Protein AF-A0A3M7EV41-F1 (afdb_monomer_lite)

Sequence (113 aa):
GKRNCKTQVHDWKAGCARAGCSYNFNVTGKRDGEKPAFEAYCSSDDSGYFTPCEMLKGPAGTEIAAELAPYDFTTANAHLLHNVTYNYIGHYNATFNHFAAPPYDFKVKPEQL

pLDDT: mean 74.66, std 14.4, range [35.28, 94.5]

Structure (mmCIF, N/CA/C/O backbone):
data_AF-A0A3M7EV41-F1
#
_entry.id   AF-A0A3M7EV41-F1
#
loop_
_atom_site.group_PDB
_atom_site.id
_atom_site.type_symbol
_atom_site.label_atom_id
_atom_site.label_alt_id
_atom_site.label_comp_id
_atom_site.label_asym_id
_atom_site.label_entity_id
_atom_site.label_seq_id
_atom_site.pdbx_PDB_ins_code
_atom_site.Cartn_x
_atom_site.Cartn_y
_atom_site.Cartn_z
_atom_site.occupancy
_atom_site.B_iso_or_equiv
_atom_site.auth_seq_id
_atom_site.auth_comp_id
_atom_site.auth_asym_id
_atom_site.auth_atom_id
_atom_site.pdbx_PDB_model_num
ATOM 1 N N . GLY A 1 1 ? -6.649 18.105 18.657 1.00 35.28 1 GLY A N 1
ATOM 2 C CA . GLY A 1 1 ? -5.341 17.544 18.259 1.00 35.28 1 GLY A CA 1
ATOM 3 C C . GLY A 1 1 ? -5.491 16.840 16.926 1.00 35.28 1 GLY A C 1
ATOM 4 O O . GLY A 1 1 ? -6.464 16.113 16.769 1.00 35.28 1 GLY A O 1
ATOM 5 N N . LYS A 1 2 ? -4.604 17.100 15.956 1.00 36.56 2 LYS A N 1
ATOM 6 C CA . LYS A 1 2 ? -4.641 16.471 14.622 1.00 36.56 2 LYS A CA 1
ATOM 7 C C . LYS A 1 2 ? -4.472 14.950 14.768 1.00 36.56 2 LYS A C 1
ATOM 9 O O . LYS A 1 2 ? -3.428 14.489 15.223 1.00 36.56 2 LYS A O 1
ATOM 14 N N . ARG A 1 3 ? -5.529 14.192 14.457 1.00 45.06 3 ARG A N 1
ATOM 15 C CA . ARG A 1 3 ? -5.564 12.723 14.511 1.00 45.06 3 ARG A CA 1
ATOM 16 C C . ARG A 1 3 ? -5.024 12.171 13.193 1.00 45.06 3 ARG A C 1
ATOM 18 O O . ARG A 1 3 ? -5.717 12.182 12.182 1.00 45.06 3 ARG A O 1
ATOM 25 N N . ASN A 1 4 ? -3.763 11.749 13.216 1.00 52.16 4 ASN A N 1
ATOM 26 C CA . ASN A 1 4 ? -3.089 11.099 12.097 1.00 52.16 4 ASN A CA 1
ATOM 27 C C . ASN A 1 4 ? -3.549 9.631 12.038 1.00 52.16 4 ASN A C 1
ATOM 29 O O . ASN A 1 4 ? -3.034 8.838 12.831 1.00 52.16 4 ASN A O 1
ATOM 33 N N . CYS A 1 5 ? -4.452 9.232 11.125 1.00 55.31 5 CYS A N 1
ATOM 34 C CA . CYS A 1 5 ? -4.623 7.791 10.871 1.00 55.31 5 CYS A CA 1
ATOM 35 C C . CYS A 1 5 ? -3.268 7.257 10.420 1.00 55.31 5 CYS A C 1
ATOM 37 O O . CYS A 1 5 ? -2.748 7.689 9.405 1.00 55.31 5 CYS A O 1
ATOM 39 N N . LYS A 1 6 ? -2.643 6.358 11.170 1.00 69.94 6 LYS A N 1
ATOM 40 C CA . LYS A 1 6 ? -1.377 5.763 10.736 1.00 69.94 6 LYS A CA 1
ATOM 41 C C . LYS A 1 6 ? -1.722 4.536 9.904 1.00 69.94 6 LYS A C 1
ATOM 43 O O . LYS A 1 6 ? -1.906 3.465 10.481 1.00 69.94 6 LYS A O 1
ATOM 48 N N . THR A 1 7 ? -1.866 4.705 8.593 1.00 79.56 7 THR A N 1
ATOM 49 C CA . THR A 1 7 ? -1.936 3.570 7.671 1.00 79.56 7 THR A CA 1
ATOM 50 C C . THR A 1 7 ? -0.525 3.045 7.438 1.00 79.56 7 THR A C 1
ATOM 52 O O . THR A 1 7 ? 0.444 3.800 7.321 1.00 79.56 7 THR A O 1
ATOM 55 N N . GLN A 1 8 ? -0.394 1.727 7.465 1.00 87.44 8 GLN A N 1
ATOM 56 C CA . GLN A 1 8 ? 0.871 1.027 7.318 1.00 87.44 8 GLN A CA 1
ATOM 57 C C . GLN A 1 8 ? 0.772 0.142 6.084 1.00 87.44 8 GLN A C 1
ATOM 59 O O . GLN A 1 8 ? -0.112 -0.713 6.021 1.00 87.44 8 GLN A O 1
ATOM 64 N N . VAL A 1 9 ? 1.673 0.376 5.138 1.00 88.38 9 VAL A N 1
ATOM 65 C CA . VAL A 1 9 ? 1.890 -0.460 3.963 1.00 88.38 9 VAL A CA 1
ATOM 66 C C . VAL A 1 9 ? 2.942 -1.505 4.307 1.00 88.38 9 VAL A C 1
ATOM 68 O O . VAL A 1 9 ? 3.945 -1.187 4.956 1.00 88.38 9 VAL A O 1
ATOM 71 N N . HIS A 1 10 ? 2.681 -2.733 3.880 1.00 88.81 10 HIS A N 1
ATOM 72 C CA . HIS A 1 10 ? 3.547 -3.888 4.044 1.00 88.81 10 HIS A CA 1
ATOM 73 C C . HIS A 1 10 ? 3.757 -4.578 2.708 1.00 88.81 10 HIS A C 1
ATOM 75 O O . HIS A 1 10 ? 2.898 -4.510 1.824 1.00 88.81 10 HIS A O 1
ATOM 81 N N . ASP A 1 11 ? 4.877 -5.279 2.596 1.00 89.44 11 ASP A N 1
ATOM 82 C CA . ASP A 1 11 ? 5.206 -6.104 1.434 1.00 89.44 11 ASP A CA 1
ATOM 83 C C . ASP A 1 11 ? 5.186 -5.332 0.107 1.00 89.44 11 ASP A C 1
ATOM 85 O O . ASP A 1 11 ? 4.822 -5.885 -0.931 1.00 89.44 11 ASP A O 1
ATOM 89 N N . TRP A 1 12 ? 5.566 -4.050 0.127 1.00 87.12 12 TRP A N 1
ATOM 90 C CA . TRP A 1 12 ? 5.507 -3.215 -1.066 1.00 87.12 12 TRP A CA 1
ATOM 91 C C . TRP A 1 12 ? 6.324 -3.805 -2.203 1.00 87.12 12 TRP A C 1
ATOM 93 O O . TRP A 1 12 ? 7.531 -4.031 -2.059 1.00 87.12 12 TRP A O 1
ATOM 103 N N . LYS A 1 13 ? 5.685 -3.980 -3.358 1.00 86.81 13 LYS A N 1
ATOM 104 C CA . LYS A 1 13 ? 6.362 -4.249 -4.618 1.00 86.81 13 LYS A CA 1
ATOM 105 C C . LYS A 1 13 ? 5.780 -3.387 -5.715 1.00 86.81 13 LYS A C 1
ATOM 107 O O . LYS A 1 13 ? 4.578 -3.406 -5.946 1.00 86.81 13 LYS A O 1
ATOM 112 N N . ALA A 1 14 ? 6.644 -2.700 -6.444 1.00 86.88 14 ALA A N 1
ATOM 113 C CA . ALA A 1 14 ? 6.267 -2.035 -7.680 1.00 86.88 14 ALA A CA 1
ATOM 114 C C . ALA A 1 14 ? 7.396 -2.116 -8.702 1.00 86.88 14 ALA A C 1
ATOM 116 O O . ALA A 1 14 ? 8.580 -2.100 -8.348 1.00 86.88 14 ALA A O 1
ATOM 117 N N . GLY A 1 15 ? 7.043 -2.159 -9.984 1.00 83.06 15 GLY A N 1
ATOM 118 C CA . GLY A 1 15 ? 8.015 -2.086 -11.073 1.00 83.06 15 GLY A CA 1
ATOM 119 C C . GLY A 1 15 ? 7.378 -1.880 -12.432 1.00 83.06 15 GLY A C 1
ATOM 120 O O . GLY A 1 15 ? 6.193 -2.135 -12.610 1.00 83.06 15 GLY A O 1
ATOM 121 N N . CYS A 1 16 ? 8.203 -1.464 -13.390 1.00 82.06 16 CYS A N 1
ATOM 122 C CA . CYS A 1 16 ? 7.808 -1.273 -14.778 1.00 82.06 16 CYS A CA 1
ATOM 123 C C . CYS A 1 16 ? 8.513 -2.276 -15.689 1.00 82.06 16 CYS A C 1
ATOM 125 O O . CYS A 1 16 ? 9.735 -2.411 -15.661 1.00 82.06 16 CYS A O 1
ATOM 127 N N . ALA A 1 17 ? 7.743 -2.966 -16.521 1.00 78.56 17 ALA A N 1
ATOM 128 C CA . ALA A 1 17 ? 8.235 -3.820 -17.592 1.00 78.56 17 ALA A CA 1
ATOM 129 C C . ALA A 1 17 ? 7.800 -3.255 -18.952 1.00 78.56 17 ALA A C 1
ATOM 131 O O . ALA A 1 17 ? 7.102 -2.247 -19.035 1.00 78.56 17 ALA A O 1
ATOM 132 N N . ARG A 1 18 ? 8.173 -3.928 -20.049 1.00 74.25 18 ARG A N 1
ATOM 133 C CA . ARG A 1 18 ? 7.799 -3.505 -21.416 1.00 74.25 18 ARG A CA 1
ATOM 134 C C . ARG A 1 18 ? 6.284 -3.370 -21.636 1.00 74.25 18 ARG A C 1
ATOM 136 O O . ARG A 1 18 ? 5.887 -2.695 -22.574 1.00 74.25 18 ARG A O 1
ATOM 143 N N . ALA A 1 19 ? 5.473 -4.034 -20.812 1.00 76.06 19 ALA A N 1
ATOM 144 C CA . ALA A 1 19 ? 4.015 -4.042 -20.906 1.00 76.06 19 ALA A CA 1
ATOM 145 C C . ALA A 1 19 ? 3.318 -2.992 -20.016 1.00 76.06 19 ALA A C 1
ATOM 147 O O . ALA A 1 19 ? 2.111 -2.831 -20.143 1.00 76.06 19 ALA A O 1
ATOM 148 N N . GLY A 1 20 ? 4.047 -2.288 -19.140 1.00 81.81 20 GLY A N 1
ATOM 149 C CA . GLY A 1 20 ? 3.473 -1.327 -18.194 1.00 81.81 20 GLY A CA 1
ATOM 150 C C . GLY A 1 20 ? 4.099 -1.398 -16.801 1.00 81.81 20 GLY A C 1
ATOM 151 O O . GLY A 1 20 ? 4.984 -2.221 -16.542 1.00 81.81 20 GLY A O 1
ATOM 152 N N . CYS A 1 21 ? 3.646 -0.511 -15.916 1.00 85.00 21 CYS A N 1
ATOM 153 C CA . CYS A 1 21 ? 3.999 -0.502 -14.499 1.00 85.00 21 CYS A CA 1
ATOM 154 C C . CYS A 1 21 ? 2.911 -1.188 -13.680 1.00 85.00 21 CYS A C 1
ATOM 156 O O . CYS A 1 21 ? 1.736 -1.075 -14.006 1.00 85.00 21 CYS A O 1
ATOM 158 N N . SER A 1 22 ? 3.294 -1.877 -12.613 1.00 87.81 22 SER A N 1
ATOM 159 C CA . SER A 1 22 ? 2.351 -2.503 -11.694 1.00 87.81 22 SER A CA 1
ATOM 160 C C . SER A 1 22 ? 2.828 -2.400 -10.256 1.00 87.81 22 SER A C 1
ATOM 162 O O . SER A 1 22 ? 4.011 -2.151 -9.985 1.00 87.81 22 SER A O 1
ATOM 164 N N . TYR A 1 23 ? 1.889 -2.580 -9.332 1.00 88.38 23 TYR A N 1
ATOM 165 C CA . TYR A 1 23 ? 2.141 -2.600 -7.900 1.00 88.38 23 TYR A CA 1
ATOM 166 C C . TYR A 1 23 ? 1.370 -3.726 -7.226 1.00 88.38 23 TYR A C 1
ATOM 168 O O . TYR A 1 23 ? 0.290 -4.114 -7.668 1.00 88.38 23 TYR A O 1
ATOM 176 N N . ASN A 1 24 ? 1.907 -4.207 -6.110 1.00 91.38 24 ASN A N 1
ATOM 177 C CA . ASN A 1 24 ? 1.152 -4.940 -5.115 1.00 91.38 24 ASN A CA 1
ATOM 178 C C . ASN A 1 24 ? 1.680 -4.682 -3.700 1.00 91.38 24 ASN A C 1
ATOM 180 O O . ASN A 1 24 ? 2.877 -4.477 -3.502 1.00 91.38 24 ASN A O 1
ATOM 184 N N . PHE A 1 25 ? 0.778 -4.650 -2.722 1.00 91.19 25 PHE A N 1
ATOM 185 C CA . PHE A 1 25 ? 1.114 -4.471 -1.311 1.00 91.19 25 PHE A CA 1
ATOM 186 C C . PHE A 1 25 ? -0.081 -4.780 -0.404 1.00 91.19 25 PHE A C 1
ATOM 188 O O . PHE A 1 25 ? -1.238 -4.720 -0.822 1.00 91.19 25 PHE A O 1
ATOM 195 N N . ASN A 1 26 ? 0.199 -5.038 0.870 1.00 91.19 26 ASN A N 1
ATOM 196 C CA . ASN A 1 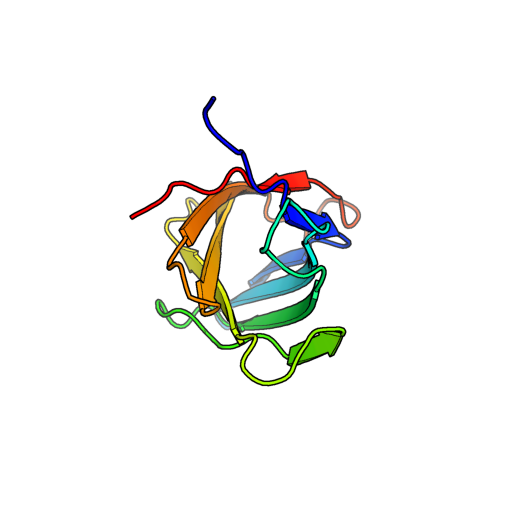26 ? -0.809 -5.072 1.926 1.00 91.19 26 ASN A CA 1
ATOM 197 C C . ASN A 1 26 ? -0.891 -3.709 2.611 1.00 91.19 26 ASN A C 1
ATOM 199 O O . ASN A 1 26 ? 0.119 -3.037 2.811 1.00 91.19 26 ASN A O 1
ATOM 203 N N . VAL A 1 27 ? -2.080 -3.299 3.035 1.00 89.38 27 VAL A N 1
ATOM 204 C CA . VAL A 1 27 ? -2.274 -2.071 3.807 1.00 89.38 27 VAL A CA 1
ATOM 205 C C . VAL A 1 27 ? -3.157 -2.324 5.012 1.00 89.38 27 VAL A C 1
ATOM 207 O O . VAL A 1 27 ? -4.194 -2.977 4.938 1.00 89.38 27 VAL A O 1
ATOM 210 N N . THR A 1 28 ? -2.738 -1.778 6.148 1.00 90.12 28 THR A N 1
ATOM 211 C CA . THR A 1 28 ? -3.455 -1.895 7.416 1.00 90.12 28 THR A CA 1
ATOM 212 C C . THR A 1 28 ? -3.711 -0.528 8.025 1.00 90.12 28 THR A C 1
ATOM 214 O O . THR A 1 28 ? -2.836 0.342 8.049 1.00 90.12 28 THR A O 1
ATOM 217 N N . GLY A 1 29 ? -4.911 -0.346 8.562 1.00 86.38 29 GLY A N 1
ATOM 218 C CA . GLY A 1 29 ? -5.261 0.774 9.424 1.00 86.38 29 GLY A CA 1
ATOM 219 C C . GLY A 1 29 ? -5.480 0.286 10.847 1.00 86.38 29 GLY A C 1
ATOM 220 O O . GLY A 1 29 ? -6.181 -0.700 11.074 1.00 86.38 29 GLY A O 1
ATOM 221 N N . LYS A 1 30 ? -4.900 0.978 11.829 1.00 83.56 30 LYS A N 1
ATOM 222 C CA . LYS A 1 30 ? -5.223 0.741 13.243 1.00 83.56 30 LYS A CA 1
ATOM 223 C C . LYS A 1 30 ? -6.456 1.547 13.638 1.00 83.56 30 LYS A C 1
ATOM 225 O O . LYS A 1 30 ? -6.651 2.650 13.136 1.00 83.56 30 LYS A O 1
ATOM 230 N N . ARG A 1 31 ? -7.235 1.017 14.587 1.00 80.06 31 ARG A N 1
ATOM 231 C CA . ARG A 1 31 ? -8.365 1.744 15.178 1.00 80.06 31 ARG A CA 1
ATOM 232 C C . ARG A 1 31 ? -7.875 3.063 15.785 1.00 80.06 31 ARG A C 1
ATOM 234 O O . ARG A 1 31 ? -6.940 3.054 16.585 1.00 80.06 31 ARG A O 1
ATOM 241 N N . ASP A 1 32 ? -8.539 4.160 15.438 1.00 75.38 32 ASP A N 1
ATOM 242 C CA . ASP A 1 32 ? -8.299 5.493 15.999 1.00 75.38 32 ASP A CA 1
ATOM 243 C C . ASP A 1 32 ? -9.639 6.200 16.247 1.00 75.38 32 ASP A C 1
ATOM 245 O O . ASP A 1 32 ? -10.287 6.708 15.327 1.00 75.38 32 ASP A O 1
ATOM 249 N N . GLY A 1 33 ? -10.086 6.192 17.506 1.00 76.06 33 GLY A N 1
ATOM 250 C CA . GLY A 1 33 ? -11.419 6.660 17.885 1.00 76.06 33 GLY A CA 1
ATOM 251 C C . GLY A 1 33 ? -12.519 5.864 17.176 1.00 76.06 33 GLY A C 1
ATOM 252 O O . GLY A 1 33 ? -12.590 4.644 17.311 1.00 76.06 33 GLY A O 1
ATOM 253 N N . GLU A 1 34 ? -13.358 6.566 16.417 1.00 72.38 34 GLU A N 1
ATOM 254 C CA . GLU A 1 34 ? -14.466 5.996 15.636 1.00 72.38 34 GLU A CA 1
ATOM 255 C C . GLU A 1 34 ? -14.006 5.317 14.339 1.00 72.38 34 GLU A C 1
ATOM 257 O O . GLU A 1 34 ? -14.780 4.600 13.711 1.00 72.38 34 GLU A O 1
ATOM 262 N N . LYS A 1 35 ? -12.743 5.504 13.935 1.00 73.69 35 LYS A N 1
ATOM 263 C CA . LYS A 1 35 ? -12.212 4.902 12.712 1.00 73.69 35 LYS A CA 1
ATOM 264 C C . LYS A 1 35 ? -11.859 3.439 12.979 1.00 73.69 35 LYS A C 1
ATOM 266 O O . LYS A 1 35 ? -11.002 3.180 13.834 1.00 73.69 35 LYS A O 1
ATOM 271 N N . PRO A 1 36 ? -12.503 2.477 12.301 1.00 79.75 36 PRO A N 1
ATOM 272 C CA . PRO A 1 36 ? -12.260 1.063 12.533 1.00 79.75 36 PRO A CA 1
ATOM 273 C C . PRO A 1 36 ? -10.872 0.647 12.041 1.00 79.75 36 PRO A C 1
ATOM 275 O O . PRO A 1 36 ? -10.265 1.291 11.188 1.00 79.75 36 PRO A O 1
ATOM 278 N N . ALA A 1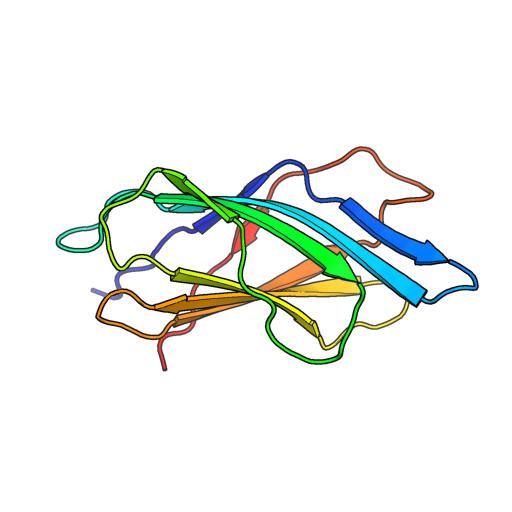 37 ? -10.367 -0.455 12.593 1.00 86.69 37 ALA A N 1
ATOM 279 C CA . ALA A 1 37 ? -9.198 -1.110 12.024 1.00 86.69 37 ALA A CA 1
ATOM 280 C C . ALA A 1 37 ? -9.585 -1.822 10.720 1.00 86.69 37 ALA A C 1
ATOM 282 O O . ALA A 1 37 ? -10.704 -2.330 10.608 1.00 86.69 37 ALA A O 1
ATOM 283 N N . PHE A 1 38 ? -8.653 -1.887 9.774 1.00 88.69 38 PHE A N 1
ATOM 284 C CA . PHE A 1 38 ? -8.849 -2.569 8.498 1.00 88.69 38 PHE A CA 1
ATOM 285 C C . PHE A 1 38 ? -7.553 -3.211 7.997 1.00 88.69 38 PHE A C 1
ATOM 287 O O . PHE A 1 38 ? -6.455 -2.842 8.423 1.00 88.69 38 PHE A O 1
ATOM 294 N N . GLU A 1 39 ? -7.706 -4.142 7.065 1.00 92.12 39 GLU A N 1
ATOM 295 C CA . GLU A 1 39 ? -6.648 -4.792 6.303 1.00 92.12 39 GLU A CA 1
ATOM 296 C C . GLU A 1 39 ? -7.145 -4.993 4.868 1.00 92.12 39 GLU A C 1
ATOM 298 O O . GLU A 1 39 ? -8.259 -5.481 4.663 1.00 92.12 39 GLU A O 1
ATOM 303 N N . ALA A 1 40 ? -6.342 -4.598 3.887 1.00 92.44 40 ALA A N 1
ATOM 304 C CA . ALA A 1 40 ? -6.657 -4.743 2.474 1.00 92.44 40 ALA A CA 1
ATOM 305 C C . ALA A 1 40 ? -5.405 -5.101 1.672 1.00 92.44 40 ALA A C 1
ATOM 307 O O . ALA A 1 40 ? -4.294 -4.721 2.046 1.00 92.44 40 ALA A O 1
ATOM 308 N N . TYR A 1 41 ? -5.603 -5.797 0.560 1.00 94.00 41 TYR A N 1
ATOM 309 C CA . TYR A 1 41 ? -4.573 -6.101 -0.418 1.00 94.00 41 TYR A CA 1
ATOM 310 C C . TYR A 1 41 ? -4.813 -5.290 -1.688 1.00 94.00 41 TYR A C 1
ATOM 312 O O . TYR A 1 41 ? -5.877 -5.357 -2.299 1.00 94.00 41 TYR A O 1
ATOM 320 N N . CYS A 1 42 ? -3.825 -4.497 -2.077 1.00 91.62 42 CYS A N 1
ATOM 321 C CA . CYS A 1 42 ? -3.894 -3.631 -3.241 1.00 91.62 42 CYS A CA 1
ATOM 322 C C . CYS A 1 42 ? -2.982 -4.199 -4.322 1.00 91.62 42 CYS A C 1
ATOM 324 O O . CYS A 1 42 ? -1.794 -4.381 -4.070 1.00 91.62 42 CYS A O 1
ATOM 326 N N . SER A 1 43 ? -3.520 -4.463 -5.511 1.00 91.81 43 SER A N 1
ATOM 327 C CA . SER A 1 43 ? -2.750 -4.960 -6.652 1.00 91.81 43 SER A CA 1
ATOM 328 C C . SER A 1 43 ? -3.394 -4.507 -7.954 1.00 91.81 43 SER A C 1
ATOM 330 O O . SER A 1 43 ? -4.556 -4.824 -8.196 1.00 91.81 43 SER A O 1
ATOM 332 N N . SER A 1 44 ? -2.649 -3.787 -8.789 1.00 89.62 44 SER A N 1
ATOM 333 C CA . SER A 1 44 ? -3.102 -3.382 -10.121 1.00 89.62 44 SER A CA 1
ATOM 334 C C . SER A 1 44 ? -1.920 -3.026 -11.018 1.00 89.62 44 SER A C 1
ATOM 336 O O . SER A 1 44 ? -0.807 -2.760 -10.552 1.00 89.62 44 SER A O 1
ATOM 338 N N . ASP A 1 45 ? -2.192 -2.988 -12.316 1.00 86.75 45 ASP A N 1
ATOM 339 C CA . ASP A 1 45 ? -1.387 -2.237 -13.268 1.00 86.75 45 ASP A CA 1
ATOM 340 C C . ASP A 1 45 ? -1.686 -0.736 -13.133 1.00 86.75 45 ASP A C 1
ATOM 342 O O . ASP A 1 45 ? -2.754 -0.336 -12.649 1.00 86.75 45 ASP A O 1
ATOM 346 N N . ASP A 1 46 ? -0.737 0.098 -13.550 1.00 80.75 46 ASP A N 1
ATOM 347 C CA . ASP A 1 46 ? -0.921 1.540 -13.638 1.00 80.75 46 ASP A CA 1
ATOM 348 C C . ASP A 1 46 ? -1.942 1.872 -14.731 1.00 80.75 46 ASP A C 1
ATOM 350 O O . ASP A 1 46 ? -1.661 1.818 -15.929 1.00 80.75 46 ASP A O 1
ATOM 354 N N . SER A 1 47 ? -3.150 2.199 -14.285 1.00 76.69 47 SER A N 1
ATOM 355 C CA . SER A 1 47 ? -4.253 2.648 -15.126 1.00 76.69 47 SER A CA 1
ATOM 356 C C . SER A 1 47 ? -4.392 4.173 -15.153 1.00 76.69 47 SER A C 1
ATOM 358 O O . SER A 1 47 ? -5.224 4.684 -15.902 1.00 76.69 47 SER A O 1
ATOM 360 N N . GLY A 1 48 ? -3.617 4.904 -14.340 1.00 75.88 48 GLY A N 1
ATOM 361 C CA . GLY A 1 48 ? -3.824 6.329 -14.072 1.00 75.88 48 GLY A CA 1
ATOM 362 C C . GLY A 1 48 ? -5.062 6.650 -13.220 1.00 75.88 48 GLY A C 1
ATOM 363 O O . GLY A 1 48 ? -5.451 7.816 -13.150 1.00 75.88 48 GLY A O 1
ATOM 364 N N . TYR A 1 49 ? -5.694 5.642 -12.606 1.00 79.50 49 TYR A N 1
ATOM 365 C CA . TYR A 1 49 ? -6.862 5.803 -11.739 1.00 79.50 49 TYR A CA 1
ATOM 366 C C . TYR A 1 49 ? -6.757 4.951 -10.468 1.00 79.50 49 TYR A C 1
ATOM 368 O O . TYR A 1 49 ? -6.242 3.828 -10.486 1.00 79.50 49 TYR A O 1
ATOM 376 N N . PHE A 1 50 ? -7.367 5.437 -9.384 1.00 82.81 50 PHE A N 1
ATOM 377 C CA . PHE A 1 50 ? -7.601 4.654 -8.172 1.00 82.81 50 PHE A CA 1
ATOM 378 C C . PHE A 1 50 ? -8.354 3.359 -8.480 1.00 82.81 50 PHE A C 1
ATOM 380 O O . PHE A 1 50 ? -9.506 3.368 -8.914 1.00 82.81 50 PHE A O 1
ATOM 387 N N . THR A 1 51 ? -7.709 2.238 -8.183 1.00 88.25 51 THR A N 1
ATOM 388 C CA . THR A 1 51 ? -8.267 0.897 -8.330 1.00 88.25 51 THR A CA 1
ATOM 389 C C . THR A 1 51 ? -8.621 0.338 -6.951 1.00 88.25 51 THR A C 1
ATOM 391 O O . THR A 1 51 ? -7.776 0.389 -6.048 1.00 88.25 51 THR A O 1
ATOM 394 N N . PRO A 1 52 ? -9.848 -0.180 -6.745 1.00 89.75 52 PRO A N 1
ATOM 395 C CA . PRO A 1 52 ? -10.249 -0.773 -5.475 1.00 89.75 52 PRO A CA 1
ATOM 396 C C . PRO A 1 52 ? -9.327 -1.920 -5.054 1.00 89.75 52 PRO A C 1
ATOM 398 O O . PRO A 1 52 ? -8.995 -2.797 -5.849 1.0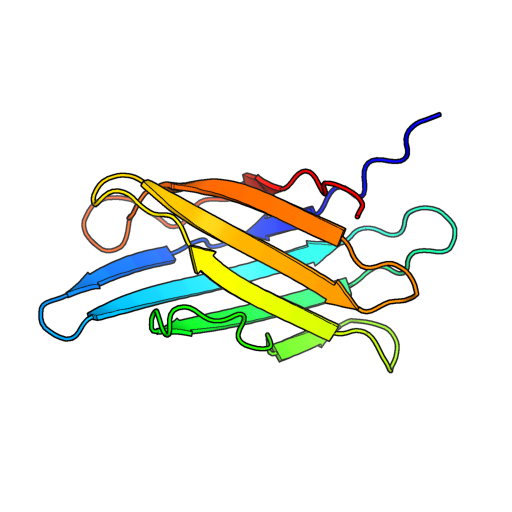0 89.75 52 PRO A O 1
ATOM 401 N N . CYS A 1 53 ? -8.940 -1.917 -3.785 1.00 91.75 53 CYS A N 1
ATOM 402 C CA . CYS A 1 53 ? -8.197 -2.990 -3.148 1.00 91.75 53 CYS A CA 1
ATOM 403 C C . CYS A 1 53 ? -9.155 -4.072 -2.639 1.00 91.75 53 CYS A C 1
ATOM 405 O O . CYS A 1 53 ? -10.300 -3.801 -2.269 1.00 91.75 53 CYS A O 1
ATOM 407 N N . GLU A 1 54 ? -8.666 -5.302 -2.555 1.00 94.50 54 GLU A N 1
ATOM 408 C CA . GLU A 1 54 ? -9.385 -6.402 -1.931 1.00 94.50 54 GLU A CA 1
ATOM 409 C C . GLU A 1 54 ? -9.408 -6.211 -0.411 1.00 94.50 54 GLU A C 1
ATOM 411 O O . GLU A 1 54 ? -8.368 -6.177 0.246 1.00 94.50 54 GLU A O 1
ATOM 416 N N . MET A 1 55 ? -10.599 -6.093 0.171 1.00 93.12 55 MET A N 1
ATOM 417 C CA . MET A 1 55 ? -10.752 -6.014 1.621 1.00 93.12 55 MET A CA 1
ATOM 418 C C . MET A 1 55 ? -10.555 -7.390 2.257 1.00 93.12 55 MET A C 1
ATOM 420 O O . MET A 1 55 ? -11.363 -8.292 2.058 1.00 93.12 55 MET A O 1
ATOM 424 N N . LEU A 1 56 ? -9.520 -7.528 3.087 1.00 93.50 56 LEU A N 1
ATOM 425 C CA . LEU A 1 56 ? -9.224 -8.765 3.816 1.00 93.50 56 LEU A CA 1
ATOM 426 C C . LEU A 1 56 ? -9.879 -8.771 5.201 1.00 93.50 56 LEU A C 1
ATOM 428 O O . LEU A 1 56 ? -10.377 -9.799 5.662 1.00 93.50 56 LEU A O 1
ATOM 432 N N . LYS A 1 57 ? -9.878 -7.617 5.883 1.00 91.81 57 LYS A N 1
ATOM 433 C CA . LYS A 1 57 ? -10.555 -7.404 7.170 1.00 91.81 57 LYS A CA 1
ATOM 434 C C . LYS A 1 57 ? -11.059 -5.972 7.285 1.00 91.81 57 LYS A C 1
ATOM 436 O O . LYS A 1 57 ? -10.382 -5.023 6.904 1.00 91.81 57 LYS A O 1
ATOM 441 N N . GLY A 1 58 ? -12.214 -5.802 7.911 1.00 86.62 58 GLY A N 1
ATOM 442 C CA . GLY A 1 58 ? -12.796 -4.494 8.191 1.00 86.62 58 GLY A CA 1
ATOM 443 C C . GLY A 1 58 ? -14.311 -4.592 8.332 1.00 86.62 58 GLY A C 1
ATOM 444 O O . GLY A 1 58 ? -14.893 -5.624 7.993 1.00 86.62 58 GLY A O 1
ATOM 445 N N . PRO A 1 59 ? -14.970 -3.557 8.868 1.00 84.75 59 PRO A N 1
ATOM 446 C CA . PRO A 1 59 ? -16.422 -3.501 8.863 1.00 84.75 59 PRO A CA 1
ATOM 447 C C . PRO A 1 59 ? -16.959 -3.346 7.437 1.00 84.75 59 PRO A C 1
ATOM 449 O O . PRO A 1 59 ? -16.304 -2.763 6.569 1.00 84.75 59 PRO A O 1
ATOM 452 N N . ALA A 1 60 ? -18.178 -3.840 7.219 1.00 80.94 60 ALA A N 1
ATOM 453 C CA . ALA A 1 60 ? -18.903 -3.640 5.971 1.00 80.94 60 ALA A CA 1
ATOM 454 C C . ALA A 1 60 ? -18.989 -2.144 5.620 1.00 80.94 60 ALA A C 1
ATOM 456 O O . ALA A 1 60 ? -19.200 -1.309 6.500 1.00 80.94 60 ALA A O 1
ATOM 457 N N . GLY A 1 61 ? -18.814 -1.824 4.336 1.00 76.75 61 GLY A N 1
ATOM 458 C CA . GLY A 1 61 ? -18.741 -0.443 3.854 1.00 76.75 61 GLY A CA 1
ATOM 459 C C . GLY A 1 61 ? -17.360 0.205 3.983 1.00 76.75 61 GLY A C 1
ATOM 460 O O . GLY A 1 61 ? -17.249 1.397 3.742 1.00 76.75 61 GLY A O 1
ATOM 461 N N . THR A 1 62 ? -16.317 -0.549 4.358 1.00 81.62 62 THR A N 1
ATOM 462 C CA . THR A 1 62 ? -14.926 -0.089 4.223 1.00 81.62 62 THR A CA 1
ATOM 463 C C . THR A 1 62 ? -14.437 -0.310 2.808 1.00 81.62 62 THR A C 1
ATOM 465 O O . THR A 1 62 ? -14.407 -1.450 2.354 1.00 81.62 62 THR A O 1
ATOM 468 N N . GLU A 1 63 ? -13.994 0.758 2.151 1.00 84.56 63 GLU A N 1
ATOM 469 C CA . GLU A 1 63 ? -13.350 0.673 0.841 1.00 84.56 63 GLU A CA 1
ATOM 470 C C . GLU A 1 63 ? -11.960 1.302 0.906 1.00 84.56 63 GLU A C 1
ATOM 472 O O . GLU A 1 63 ? -11.777 2.394 1.454 1.00 84.56 63 GLU A O 1
ATOM 477 N N . ILE A 1 64 ? -10.984 0.597 0.339 1.00 85.75 64 ILE A N 1
ATOM 478 C CA . ILE A 1 64 ? -9.637 1.101 0.088 1.00 85.75 64 ILE A CA 1
ATOM 479 C C . ILE A 1 64 ? -9.423 1.068 -1.416 1.00 85.75 64 ILE A C 1
ATOM 481 O O . ILE A 1 64 ? -9.762 0.073 -2.047 1.00 85.75 64 ILE A O 1
ATOM 485 N N . ALA A 1 65 ? -8.841 2.112 -1.988 1.00 88.19 65 ALA A N 1
ATOM 486 C CA . ALA A 1 65 ? -8.361 2.092 -3.363 1.00 88.19 65 ALA A CA 1
ATOM 487 C C . ALA A 1 65 ? -6.934 2.625 -3.428 1.00 88.19 65 ALA A C 1
ATOM 489 O O . ALA A 1 65 ? -6.537 3.434 -2.586 1.00 88.19 65 ALA A O 1
ATOM 490 N N . ALA A 1 66 ? -6.177 2.177 -4.424 1.00 86.31 66 ALA A N 1
ATOM 491 C CA . ALA A 1 66 ? -4.807 2.608 -4.639 1.00 86.31 66 ALA A CA 1
ATOM 492 C C . ALA A 1 66 ? -4.535 2.969 -6.099 1.00 86.31 66 ALA A C 1
ATOM 494 O O . ALA A 1 66 ? -5.194 2.444 -6.988 1.00 86.31 66 ALA A O 1
ATOM 495 N N . GLU A 1 67 ? -3.556 3.834 -6.340 1.00 84.06 67 GLU A N 1
ATOM 496 C CA . GLU A 1 67 ? -2.981 4.076 -7.669 1.00 84.06 67 GLU A CA 1
ATOM 497 C C . GLU A 1 67 ? -1.469 4.307 -7.566 1.00 84.06 67 GLU A C 1
ATOM 499 O O . GLU A 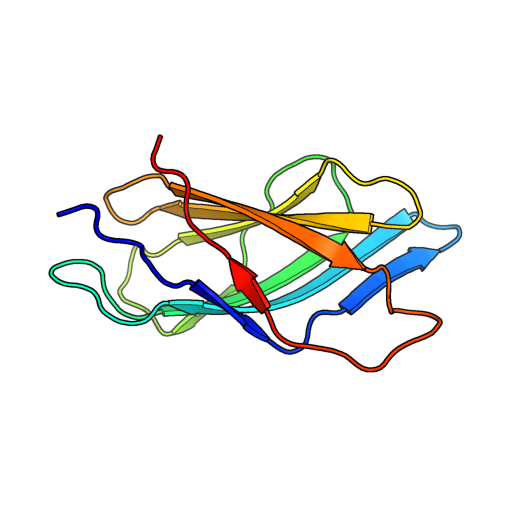1 67 ? -0.958 4.684 -6.503 1.00 84.06 67 GLU A O 1
ATOM 504 N N . LEU A 1 68 ? -0.772 4.081 -8.684 1.00 75.94 68 LEU A N 1
ATOM 505 C CA . LEU A 1 68 ? 0.605 4.512 -8.912 1.00 75.94 68 LEU A CA 1
ATOM 506 C C . LEU A 1 68 ? 0.579 5.886 -9.579 1.00 75.94 68 LEU A C 1
ATOM 508 O O . LEU A 1 68 ? 0.626 5.992 -10.797 1.00 75.94 68 LEU A O 1
ATOM 512 N N . ALA A 1 69 ? 0.511 6.960 -8.809 1.00 68.81 69 ALA A N 1
ATOM 513 C CA . ALA A 1 69 ? 0.581 8.305 -9.371 1.00 68.81 69 ALA A CA 1
ATOM 514 C C . ALA A 1 69 ? 1.100 9.276 -8.319 1.00 68.81 69 ALA A C 1
ATOM 516 O O . ALA A 1 69 ? 0.963 8.968 -7.149 1.00 68.81 69 ALA A O 1
ATOM 517 N N . PRO A 1 70 ? 1.691 10.425 -8.692 1.00 62.88 70 PRO A N 1
ATOM 518 C CA . PRO A 1 70 ? 2.556 10.589 -9.863 1.00 62.88 70 PRO A CA 1
ATOM 519 C C . PRO A 1 70 ? 3.914 9.911 -9.613 1.00 62.88 70 PRO A C 1
ATOM 521 O O . PRO A 1 70 ? 4.470 10.094 -8.545 1.00 62.88 70 PRO A O 1
ATOM 524 N N . TYR A 1 71 ? 4.506 9.174 -10.549 1.00 60.94 71 TYR A N 1
ATOM 525 C CA . TYR A 1 71 ? 5.845 8.591 -10.352 1.00 60.94 71 TYR A CA 1
ATOM 526 C C . TYR A 1 71 ? 6.872 9.146 -11.343 1.00 60.94 71 TYR A C 1
ATOM 528 O O . TYR A 1 71 ? 6.547 9.462 -12.483 1.00 60.94 71 TYR A O 1
ATOM 536 N N . ASP A 1 72 ? 8.122 9.255 -10.897 1.00 54.38 72 ASP A N 1
ATOM 537 C CA . ASP A 1 72 ? 9.297 9.329 -11.776 1.00 54.38 72 ASP A CA 1
ATOM 538 C C . ASP A 1 72 ? 9.868 7.902 -11.849 1.00 54.38 72 ASP A C 1
ATOM 540 O O . ASP A 1 72 ? 9.672 7.132 -10.914 1.00 54.38 72 ASP A O 1
ATOM 544 N N . PHE A 1 73 ? 10.571 7.494 -12.905 1.00 51.16 73 PHE A N 1
ATOM 545 C CA . PHE A 1 73 ? 11.035 6.107 -13.135 1.00 51.16 73 PHE A CA 1
ATOM 546 C C . PHE A 1 73 ? 11.928 5.523 -12.012 1.00 51.16 73 PHE A C 1
ATOM 548 O O . PHE A 1 73 ? 12.312 4.355 -12.054 1.00 51.16 73 PHE A O 1
ATOM 555 N N . THR A 1 74 ? 12.249 6.323 -10.996 1.00 51.66 74 THR A N 1
ATOM 556 C CA . THR A 1 74 ? 12.970 5.964 -9.768 1.00 51.66 74 THR A CA 1
ATOM 557 C C . THR A 1 74 ? 12.084 5.894 -8.511 1.00 51.66 74 THR A C 1
ATOM 559 O O . THR A 1 74 ? 12.466 5.249 -7.535 1.00 51.66 74 THR A O 1
ATOM 562 N N . THR A 1 75 ? 10.905 6.526 -8.520 1.00 52.19 75 THR A N 1
ATOM 563 C CA . THR A 1 75 ? 10.047 6.770 -7.352 1.00 52.19 75 THR A CA 1
ATOM 564 C C . THR A 1 75 ? 8.582 6.505 -7.695 1.00 52.19 75 THR A C 1
ATOM 566 O O . THR A 1 75 ? 7.969 7.304 -8.388 1.00 52.19 75 THR A O 1
ATOM 569 N N . ALA A 1 76 ? 8.012 5.422 -7.179 1.00 52.56 76 ALA A N 1
ATOM 570 C CA . ALA A 1 76 ? 6.596 5.091 -7.244 1.00 52.56 76 ALA A CA 1
ATOM 571 C C . ALA A 1 76 ? 5.811 5.804 -6.131 1.00 52.56 76 ALA A C 1
ATOM 573 O O . ALA A 1 76 ? 6.155 5.672 -4.964 1.00 52.56 76 ALA A O 1
ATOM 574 N N . ASN A 1 77 ? 4.733 6.514 -6.449 1.00 55.91 77 ASN A N 1
ATOM 575 C CA . ASN A 1 77 ? 3.886 7.125 -5.424 1.00 55.91 77 ASN A CA 1
ATOM 576 C C . ASN A 1 77 ? 2.653 6.261 -5.172 1.00 55.91 77 ASN A C 1
ATOM 578 O O . ASN A 1 77 ? 1.850 6.043 -6.073 1.00 55.91 77 ASN A O 1
ATOM 582 N N . ALA A 1 78 ? 2.525 5.753 -3.946 1.00 53.81 78 ALA A N 1
ATOM 583 C CA . ALA A 1 78 ? 1.327 5.050 -3.510 1.00 53.81 78 ALA A CA 1
ATOM 584 C C . ALA A 1 78 ? 0.301 6.080 -3.043 1.00 53.81 78 ALA A C 1
ATOM 586 O O . ALA A 1 78 ? 0.515 6.744 -2.023 1.00 53.81 78 ALA A O 1
ATOM 587 N N . HIS A 1 79 ? -0.798 6.208 -3.778 1.00 57.69 79 HIS A N 1
ATOM 588 C CA . HIS A 1 79 ? -1.965 6.945 -3.313 1.00 57.69 79 HIS A CA 1
ATOM 589 C C . HIS A 1 79 ? -2.953 5.977 -2.675 1.00 57.69 79 HIS A C 1
ATOM 591 O O . HIS A 1 79 ? -3.181 4.902 -3.215 1.00 57.69 79 HIS A O 1
ATOM 597 N N . LEU A 1 80 ? -3.543 6.342 -1.538 1.00 57.06 80 LEU A N 1
ATOM 598 C CA . LEU A 1 80 ? -4.574 5.541 -0.873 1.00 57.06 80 LEU A CA 1
ATOM 599 C C . LEU A 1 80 ? -5.836 6.366 -0.674 1.00 57.06 80 LEU A C 1
ATOM 601 O O . LEU A 1 80 ? -5.776 7.374 0.024 1.00 57.06 80 LEU A O 1
ATOM 605 N N . LEU A 1 81 ? -6.959 5.904 -1.218 1.00 57.59 81 LEU A N 1
ATOM 606 C CA . LEU A 1 81 ? -8.292 6.416 -0.915 1.00 57.59 81 LEU A CA 1
ATOM 607 C C . LEU A 1 81 ? -8.944 5.508 0.131 1.00 57.59 81 LEU A C 1
ATOM 609 O O . LEU A 1 81 ? -8.961 4.292 -0.039 1.00 57.59 81 LEU A O 1
ATOM 613 N N . HIS A 1 82 ? -9.490 6.090 1.195 1.00 58.44 82 HIS A N 1
ATOM 614 C CA . HIS A 1 82 ? -10.284 5.376 2.197 1.00 58.44 82 HIS A CA 1
ATOM 615 C C . HIS A 1 82 ? -11.708 5.930 2.203 1.00 58.44 82 HIS A C 1
ATOM 617 O O . HIS A 1 82 ? -11.883 7.112 2.487 1.00 58.44 82 HIS A O 1
ATOM 623 N N . ASN A 1 83 ? -12.710 5.093 1.938 1.00 56.22 83 ASN A N 1
ATOM 624 C CA . ASN A 1 83 ? -14.120 5.473 2.018 1.00 56.22 83 ASN A CA 1
ATOM 625 C C . ASN A 1 83 ? -14.754 4.814 3.254 1.00 56.22 83 ASN A C 1
ATOM 627 O O . ASN A 1 83 ? -15.359 3.752 3.172 1.00 56.22 83 ASN A O 1
ATOM 631 N N . VAL A 1 84 ? -14.553 5.416 4.432 1.00 51.03 84 VAL A N 1
ATOM 632 C CA . VAL A 1 84 ? -15.336 5.127 5.652 1.00 51.03 84 VAL A CA 1
ATOM 633 C C . VAL A 1 84 ? -15.616 6.453 6.331 1.00 51.03 84 VAL A C 1
ATOM 635 O O . VAL A 1 84 ? -14.778 6.962 7.076 1.00 51.03 84 VAL A O 1
ATOM 638 N N . THR A 1 85 ? -16.767 7.054 6.023 1.00 48.34 85 THR A N 1
ATOM 639 C CA . THR A 1 85 ? -17.268 8.331 6.583 1.00 48.34 85 THR A CA 1
ATOM 640 C C . THR A 1 85 ? -16.372 9.565 6.334 1.00 48.34 85 THR A C 1
ATOM 642 O O . THR A 1 85 ? -16.833 10.696 6.451 1.00 48.34 85 THR A O 1
ATOM 645 N N . TYR A 1 86 ? -15.109 9.379 5.947 1.00 51.44 86 TYR A N 1
ATOM 646 C CA . TYR A 1 86 ? -14.083 10.396 5.787 1.00 51.44 86 TYR A CA 1
ATOM 647 C C . TYR A 1 86 ? -13.156 10.011 4.632 1.00 51.44 86 TYR A C 1
ATOM 649 O O . TYR A 1 86 ? -12.419 9.029 4.732 1.00 51.44 86 TYR A O 1
ATOM 657 N N . ASN A 1 87 ? -13.163 10.814 3.570 1.00 59.62 87 ASN A N 1
ATOM 658 C CA . ASN A 1 87 ? -12.241 10.647 2.455 1.00 59.62 87 ASN A CA 1
ATOM 659 C C . ASN A 1 87 ? -10.860 11.170 2.867 1.00 59.62 87 ASN A C 1
ATOM 661 O O . ASN A 1 87 ? -10.686 12.357 3.141 1.00 59.62 87 ASN A O 1
ATOM 665 N N . TYR A 1 88 ? -9.881 10.275 2.927 1.00 63.69 88 TYR A N 1
ATOM 666 C CA . TYR A 1 88 ? -8.477 10.627 3.121 1.00 63.69 88 TYR A CA 1
ATOM 667 C C . TYR A 1 88 ? -7.691 10.192 1.897 1.00 63.69 88 TYR A C 1
ATOM 669 O O . TYR A 1 88 ? -7.919 9.087 1.404 1.00 63.69 88 TYR A O 1
ATOM 677 N N . ILE A 1 89 ? -6.753 11.035 1.465 1.00 67.94 89 ILE A N 1
ATOM 678 C CA . ILE A 1 89 ? -5.749 10.667 0.471 1.00 67.94 89 ILE A CA 1
ATOM 679 C C . ILE A 1 89 ? -4.402 10.634 1.178 1.00 67.94 89 ILE A C 1
ATOM 681 O O . ILE A 1 89 ? -4.023 11.573 1.867 1.00 67.94 89 ILE A O 1
ATOM 685 N N . GLY A 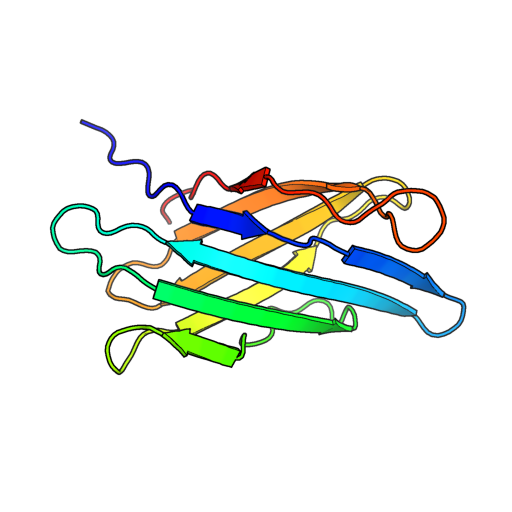1 90 ? -3.693 9.519 1.085 1.00 68.75 90 GLY A N 1
ATOM 686 C CA . GLY A 1 90 ? -2.339 9.403 1.612 1.00 68.75 90 GLY A CA 1
ATOM 687 C C . GLY A 1 90 ? -1.337 9.235 0.487 1.00 68.75 90 GLY A C 1
ATOM 688 O O . GLY A 1 90 ? -1.591 8.436 -0.407 1.00 68.75 90 GLY A O 1
ATOM 689 N N . HIS A 1 91 ? -0.207 9.934 0.571 1.00 70.81 91 HIS A N 1
ATOM 690 C CA . HIS A 1 91 ? 0.872 9.868 -0.411 1.00 70.81 91 HIS A CA 1
ATOM 691 C C . HIS A 1 91 ? 2.149 9.322 0.234 1.00 70.81 91 HIS A C 1
ATOM 693 O O . HIS A 1 91 ? 2.499 9.692 1.362 1.00 70.81 91 HIS A O 1
ATOM 699 N N . TYR A 1 92 ? 2.865 8.451 -0.476 1.00 70.62 92 TYR A N 1
ATOM 700 C CA . TYR A 1 92 ? 4.221 8.061 -0.099 1.00 70.62 92 TYR A CA 1
ATOM 701 C C . TYR A 1 92 ? 5.078 7.758 -1.325 1.00 70.62 92 TYR A C 1
ATOM 703 O O . TYR A 1 92 ? 4.703 6.929 -2.151 1.00 70.62 92 TYR A O 1
ATOM 711 N N . ASN A 1 93 ? 6.252 8.387 -1.363 1.00 69.50 93 ASN A N 1
ATOM 712 C CA . ASN A 1 93 ? 7.299 8.173 -2.355 1.00 69.50 93 ASN A CA 1
ATOM 713 C C . ASN A 1 93 ? 8.026 6.856 -2.079 1.00 69.50 93 ASN A C 1
ATOM 715 O O . ASN A 1 93 ? 9.038 6.807 -1.379 1.00 69.50 93 ASN A O 1
ATOM 719 N N . ALA A 1 94 ? 7.461 5.778 -2.603 1.00 70.44 94 ALA A N 1
ATOM 720 C CA . ALA A 1 94 ? 8.032 4.449 -2.620 1.00 70.44 94 ALA A CA 1
ATOM 721 C C . ALA A 1 94 ? 9.030 4.279 -3.785 1.00 70.44 94 ALA A C 1
ATOM 723 O O . ALA A 1 94 ? 9.057 5.060 -4.726 1.00 70.44 94 ALA A O 1
ATOM 724 N N . THR A 1 95 ? 9.892 3.269 -3.743 1.00 71.25 95 THR A N 1
ATOM 725 C CA . THR A 1 95 ? 10.827 2.936 -4.822 1.00 71.25 95 THR A CA 1
ATOM 726 C C . THR A 1 95 ? 10.264 1.810 -5.683 1.00 71.25 95 THR A C 1
ATOM 728 O O . THR A 1 95 ? 9.554 0.922 -5.200 1.00 71.25 95 THR A O 1
ATOM 731 N N . PHE A 1 96 ? 10.604 1.820 -6.974 1.00 75.81 96 PHE A N 1
ATOM 732 C CA . PHE A 1 96 ? 10.415 0.652 -7.830 1.00 75.81 96 PHE A CA 1
ATOM 733 C C . PHE A 1 96 ? 11.451 -0.412 -7.452 1.00 75.81 96 PHE A C 1
ATOM 735 O O . PHE A 1 96 ? 12.643 -0.261 -7.712 1.00 75.81 96 PHE A O 1
ATOM 742 N N . ASN A 1 97 ? 11.006 -1.488 -6.810 1.00 72.81 97 ASN A N 1
ATOM 743 C CA . ASN A 1 97 ? 11.869 -2.528 -6.248 1.00 72.81 97 ASN A CA 1
ATOM 744 C C . ASN A 1 97 ? 11.773 -3.879 -6.968 1.00 72.81 97 ASN A C 1
ATOM 746 O O . ASN A 1 97 ? 12.545 -4.777 -6.639 1.00 72.81 97 ASN A O 1
ATOM 750 N N . HIS A 1 98 ? 10.923 -4.017 -7.993 1.00 67.75 98 HIS A N 1
ATOM 751 C CA . HIS A 1 98 ? 10.722 -5.279 -8.728 1.00 67.75 98 HIS A CA 1
ATOM 752 C C . HIS A 1 98 ? 12.017 -5.871 -9.324 1.00 67.75 98 HIS A C 1
ATOM 754 O O . HIS A 1 98 ? 12.084 -7.074 -9.560 1.00 67.75 98 HIS A O 1
ATOM 760 N N . PHE A 1 99 ? 13.058 -5.054 -9.534 1.00 60.09 99 PHE A N 1
ATOM 761 C CA . PHE A 1 99 ? 14.330 -5.487 -10.126 1.00 60.09 99 PHE A CA 1
ATOM 762 C C . PHE A 1 99 ? 15.538 -5.462 -9.179 1.00 60.09 99 PHE A C 1
ATOM 764 O O . PHE A 1 99 ? 16.590 -5.965 -9.564 1.00 60.09 99 PHE A O 1
ATOM 771 N N . ALA A 1 100 ? 15.441 -4.867 -7.982 1.00 56.38 100 ALA A N 1
ATOM 772 C CA . ALA A 1 100 ? 16.650 -4.497 -7.231 1.00 56.38 100 ALA A CA 1
ATOM 773 C C . ALA A 1 100 ? 16.564 -4.566 -5.698 1.00 56.38 100 ALA A C 1
ATOM 775 O O . ALA A 1 100 ? 17.607 -4.476 -5.052 1.00 56.38 100 ALA A O 1
ATOM 776 N N . ALA A 1 101 ? 15.385 -4.727 -5.087 1.00 63.88 101 ALA A N 1
ATOM 777 C CA . ALA A 1 101 ? 15.290 -4.737 -3.627 1.00 63.88 101 ALA A CA 1
ATOM 778 C C . ALA A 1 101 ? 14.179 -5.662 -3.112 1.00 63.88 101 ALA A C 1
ATOM 780 O O . ALA A 1 101 ? 13.171 -5.858 -3.793 1.00 63.88 101 ALA A O 1
ATOM 781 N N . PRO A 1 102 ? 14.343 -6.237 -1.906 1.00 71.44 102 PRO A N 1
ATOM 782 C CA . PRO A 1 102 ? 13.265 -6.969 -1.262 1.00 71.44 102 PRO A CA 1
ATOM 783 C C . PRO A 1 102 ? 12.032 -6.066 -1.069 1.00 71.44 102 PRO A C 1
ATOM 785 O O . PRO A 1 102 ? 12.154 -4.834 -1.043 1.00 71.44 102 PRO A O 1
ATOM 788 N N . PRO A 1 103 ? 10.835 -6.660 -0.934 1.00 76.56 103 PRO A N 1
ATOM 789 C CA . PRO A 1 103 ? 9.683 -5.924 -0.435 1.00 76.56 103 PRO A CA 1
ATOM 790 C C . PRO A 1 103 ? 10.005 -5.225 0.891 1.00 76.56 103 PRO A C 1
ATOM 792 O O . PRO A 1 103 ? 10.812 -5.721 1.682 1.00 76.56 103 PRO A O 1
ATOM 795 N N . TYR A 1 104 ? 9.403 -4.058 1.112 1.00 78.25 104 TYR A N 1
ATOM 796 C CA . TYR A 1 104 ? 9.636 -3.255 2.311 1.00 78.25 104 TYR A CA 1
ATOM 797 C C . TYR A 1 104 ? 8.356 -2.569 2.794 1.00 78.25 104 TYR A C 1
ATOM 799 O O . TYR A 1 104 ? 7.374 -2.452 2.061 1.00 78.25 104 TYR A O 1
ATOM 807 N N . ASP A 1 105 ? 8.400 -2.083 4.032 1.00 85.00 105 ASP A N 1
ATOM 808 C CA . ASP A 1 105 ? 7.238 -1.533 4.723 1.00 85.00 105 ASP A CA 1
ATOM 809 C C . ASP A 1 105 ? 7.392 -0.028 4.946 1.00 85.00 105 ASP A C 1
ATOM 811 O O . ASP A 1 105 ? 8.483 0.472 5.241 1.00 85.00 105 ASP A O 1
ATOM 815 N N . PHE A 1 106 ? 6.286 0.712 4.885 1.00 81.00 106 PHE A N 1
ATOM 816 C CA . PHE A 1 106 ? 6.288 2.148 5.159 1.00 81.00 106 PHE A CA 1
ATOM 817 C C . PHE A 1 106 ? 4.961 2.655 5.718 1.00 81.00 106 PHE A C 1
ATOM 819 O O . PHE A 1 106 ? 3.918 2.009 5.653 1.00 81.00 106 PHE A O 1
ATOM 826 N N . LYS A 1 107 ? 5.009 3.849 6.313 1.00 81.81 107 LYS A N 1
ATOM 827 C CA . LYS A 1 107 ? 3.830 4.530 6.858 1.00 81.81 107 LYS A CA 1
ATOM 828 C C . LYS A 1 107 ? 3.368 5.591 5.888 1.00 81.81 107 LYS A C 1
ATOM 830 O O . LYS A 1 107 ? 4.139 6.491 5.563 1.00 81.81 107 LYS A O 1
AT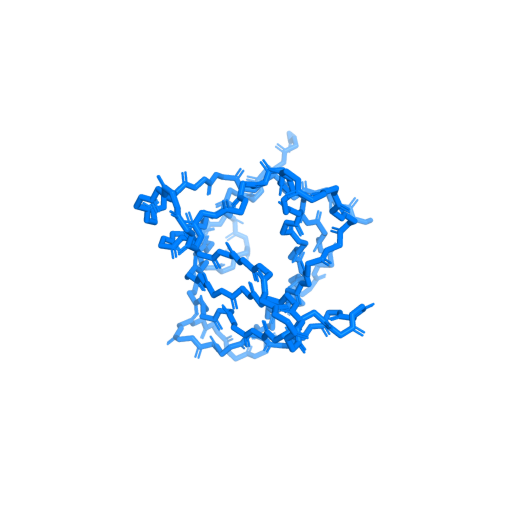OM 835 N N . VAL A 1 108 ? 2.094 5.533 5.533 1.00 75.12 108 VAL A N 1
ATOM 836 C CA . VAL A 1 108 ? 1.444 6.594 4.777 1.00 75.12 108 VAL A CA 1
ATOM 837 C C . VAL A 1 108 ? 0.795 7.544 5.777 1.00 75.12 108 VAL A C 1
ATOM 839 O O . VAL A 1 108 ? 0.125 7.130 6.729 1.00 75.12 108 VAL A O 1
ATOM 842 N N . LYS A 1 109 ? 1.058 8.840 5.612 1.00 70.81 109 LYS A N 1
ATOM 843 C CA . LYS A 1 109 ? 0.356 9.869 6.376 1.00 70.81 109 LYS A CA 1
ATOM 844 C C . LYS A 1 109 ? -0.865 10.290 5.558 1.00 70.81 109 LYS A C 1
ATOM 846 O O . LYS A 1 109 ? -0.687 10.682 4.411 1.00 70.81 109 LYS A O 1
ATOM 851 N N . PRO A 1 110 ? -2.077 10.199 6.115 1.00 64.50 110 PRO A N 1
ATOM 852 C CA . PRO A 1 110 ? -3.274 10.675 5.455 1.00 64.50 110 PRO A CA 1
ATOM 853 C C . PRO A 1 110 ? -3.259 12.200 5.453 1.00 64.50 110 PRO A C 1
ATOM 855 O O . PRO A 1 110 ? -3.072 12.840 6.493 1.00 64.50 110 PRO A O 1
ATOM 858 N N . GLU A 1 111 ? -3.511 12.766 4.291 1.00 63.66 111 GLU A N 1
ATOM 859 C CA . GLU A 1 111 ? -3.941 14.136 4.112 1.00 63.66 111 GLU A CA 1
ATOM 860 C C . GLU A 1 111 ? -5.473 14.099 4.046 1.00 63.66 111 GLU A C 1
ATOM 862 O O . GLU A 1 111 ? -6.086 13.365 3.269 1.00 63.66 111 GLU A O 1
ATOM 867 N N . GLN A 1 112 ? -6.105 14.777 5.002 1.00 53.00 112 GLN A N 1
ATOM 868 C CA . GLN A 1 112 ? -7.559 14.882 5.047 1.00 53.00 112 GLN A CA 1
ATOM 869 C C . GLN A 1 112 ? -7.999 15.856 3.958 1.00 53.00 112 GLN A C 1
ATOM 871 O O . GLN A 1 112 ? -7.458 16.962 3.917 1.00 53.00 112 GLN A O 1
ATOM 876 N N . LEU A 1 113 ? -8.948 15.438 3.116 1.00 49.88 113 LEU A N 1
ATOM 877 C CA . LEU A 1 113 ? -9.656 16.340 2.206 1.00 49.88 113 LEU A CA 1
ATOM 878 C C . LEU A 1 113 ? -10.580 17.285 2.985 1.00 49.88 113 LEU A C 1
ATOM 880 O O . LEU A 1 113 ? -11.151 16.847 4.016 1.00 49.88 113 LEU A O 1
#

Radius of gyration: 13.63 Å; chains: 1; bounding box: 36×26×40 Å

Organism: Hortaea werneckii (NCBI:txid91943)

Foldseek 3Di:
DDDWFWKKKFQWAWAADPVAIWIWIKIWTPDDPVDHIFIWIAIDTAPVDWDWTHTPDDDPQWTKTWHQPDDDNFWTWIWIFTGDVFTWTWIDTHGNPNPPDGGDMDITTTDGD

Secondary structure (DSSP, 8-state):
------EEEEEEEEEEETTEEEEEEEEEE--BTTBPPEEEEEEEE--SS-EEPEEEES-TT-EEEEEE-S-BTTEEEEEEEEEESEEEEEEEEEE--TTTS--EEEEEEEEE-